Protein AF-A0A6V7LB47-F1 (afdb_monomer)

Nearest PDB structures (foldseek):
  8pjn-assembly1_i  TM=9.220E-01  e=2.106E-08  Homo sapiens
  6rw8-assembly1_A  TM=2.826E-01  e=4.187E+00  Xenorhabdus nematophila

Foldseek 3Di:
DLVVQLVVLVVVLVVLLVVLVVQLVVLVVVLVVLCPDPPPDHRDPVVNVVSVVSNVVSVVVSVVSNVVSVVSSVVSVVLVVVLVVLVVQCVDPDPVSVVVSVVLVVLQVVLVVCVVVVVPVVSVVSCVVVVCCSVHPD

Structure (mmCIF, N/CA/C/O backbone):
data_AF-A0A6V7LB47-F1
#
_entry.id   AF-A0A6V7LB47-F1
#
loop_
_atom_site.group_PDB
_atom_site.id
_atom_site.type_symbol
_atom_site.label_atom_id
_atom_site.label_alt_id
_atom_site.label_comp_id
_atom_site.label_asym_id
_atom_site.label_entity_id
_atom_site.label_seq_id
_atom_site.pdbx_PDB_ins_code
_atom_site.Cartn_x
_atom_site.Cartn_y
_atom_site.Cartn_z
_atom_site.occupancy
_atom_site.B_iso_or_equiv
_atom_site.auth_seq_id
_atom_site.auth_comp_id
_atom_site.auth_asym_id
_atom_site.auth_atom_id
_atom_site.pdbx_PDB_model_num
ATOM 1 N N . VAL A 1 1 ? 0.721 6.340 -14.475 1.00 75.56 1 VAL A N 1
ATOM 2 C CA . VAL A 1 1 ? 2.100 6.702 -14.046 1.00 75.56 1 VAL A CA 1
ATOM 3 C C . VAL A 1 1 ? 2.335 6.202 -12.615 1.00 75.56 1 VAL A C 1
ATOM 5 O O . VAL A 1 1 ? 1.388 6.242 -11.842 1.00 75.56 1 VAL A O 1
ATOM 8 N N . PRO A 1 2 ? 3.531 5.711 -12.222 1.00 82.06 2 PRO A N 1
ATOM 9 C CA . PRO A 1 2 ? 3.762 5.114 -10.891 1.00 82.06 2 PRO A CA 1
ATOM 10 C C . PRO A 1 2 ? 3.380 6.016 -9.720 1.00 82.06 2 PRO A C 1
ATOM 12 O O . PRO A 1 2 ? 2.756 5.565 -8.767 1.00 82.06 2 PRO A O 1
ATOM 15 N N . TYR A 1 3 ? 3.683 7.309 -9.833 1.00 86.38 3 TYR A N 1
ATOM 16 C CA . TYR A 1 3 ? 3.303 8.298 -8.831 1.00 86.38 3 TYR A CA 1
ATOM 17 C C . TYR A 1 3 ? 1.779 8.443 -8.688 1.00 86.38 3 TYR A C 1
ATOM 19 O O . TYR A 1 3 ? 1.271 8.548 -7.577 1.00 86.38 3 TYR A O 1
ATOM 27 N N . GLU A 1 4 ? 1.024 8.387 -9.790 1.00 90.12 4 GLU A N 1
ATOM 28 C CA . GLU A 1 4 ? -0.445 8.409 -9.739 1.00 90.12 4 GLU A CA 1
ATOM 29 C C . GLU A 1 4 ? -0.998 7.156 -9.060 1.00 90.12 4 GLU A C 1
ATOM 31 O O . GLU A 1 4 ? -1.965 7.247 -8.307 1.00 90.12 4 GLU A O 1
ATOM 36 N N . LEU A 1 5 ? -0.381 5.992 -9.299 1.00 89.81 5 LEU A N 1
ATOM 37 C CA . LEU A 1 5 ? -0.752 4.751 -8.625 1.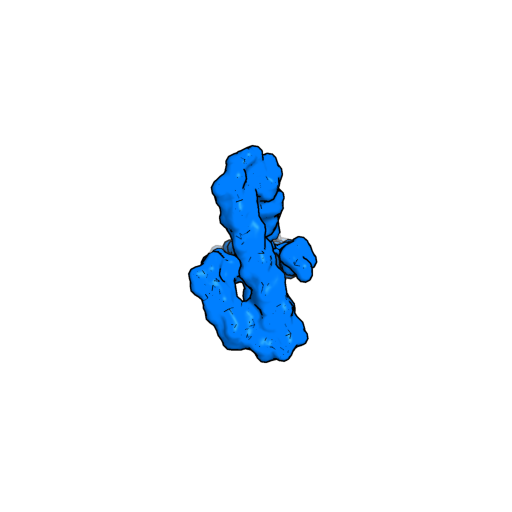00 89.81 5 LEU A CA 1
ATOM 38 C C . LEU A 1 5 ? -0.479 4.848 -7.122 1.00 89.81 5 LEU A C 1
ATOM 40 O O . LEU A 1 5 ? -1.361 4.512 -6.338 1.00 89.81 5 LEU A O 1
ATOM 44 N N . LEU A 1 6 ? 0.689 5.362 -6.726 1.00 92.25 6 LEU A N 1
ATOM 45 C CA . LEU A 1 6 ? 1.024 5.617 -5.326 1.00 92.25 6 LEU A CA 1
ATOM 46 C C . LEU A 1 6 ? 0.017 6.577 -4.678 1.00 92.25 6 LEU A C 1
ATOM 48 O O . LEU A 1 6 ? -0.554 6.248 -3.647 1.00 92.25 6 LEU A O 1
ATOM 52 N N . ASN A 1 7 ? -0.278 7.716 -5.309 1.00 94.75 7 ASN A N 1
ATOM 53 C CA . ASN A 1 7 ? -1.256 8.683 -4.801 1.00 94.75 7 ASN A CA 1
ATOM 54 C C . ASN A 1 7 ? -2.669 8.075 -4.702 1.00 94.75 7 ASN A C 1
ATOM 56 O O . ASN A 1 7 ? -3.394 8.309 -3.736 1.00 94.75 7 ASN A O 1
ATOM 60 N N . LYS A 1 8 ? -3.067 7.244 -5.676 1.00 94.88 8 LYS A N 1
ATOM 61 C CA . LYS A 1 8 ? -4.336 6.506 -5.630 1.00 94.88 8 LYS A CA 1
ATOM 62 C C . LYS A 1 8 ? -4.369 5.519 -4.461 1.00 94.88 8 LYS A C 1
ATOM 64 O O . LYS A 1 8 ? -5.387 5.450 -3.775 1.00 94.88 8 LYS A O 1
ATOM 69 N N . LYS A 1 9 ? -3.284 4.768 -4.239 1.00 93.69 9 LYS A N 1
ATOM 70 C CA . LYS A 1 9 ? -3.156 3.824 -3.120 1.00 93.69 9 LYS A CA 1
ATOM 71 C C . LYS A 1 9 ? -3.191 4.554 -1.783 1.00 93.69 9 LYS A C 1
ATOM 73 O O . LYS A 1 9 ? -4.064 4.239 -0.990 1.00 93.69 9 LYS A O 1
ATOM 78 N N . PHE A 1 10 ? -2.396 5.607 -1.611 1.00 94.69 10 PHE A N 1
ATOM 79 C CA . PHE A 1 10 ? -2.408 6.473 -0.429 1.00 94.69 10 PHE A CA 1
ATOM 80 C C . PHE A 1 10 ? -3.821 6.971 -0.076 1.00 94.69 10 PHE A C 1
ATOM 82 O O . PHE A 1 10 ? -4.304 6.762 1.034 1.00 94.69 10 PHE A O 1
ATOM 89 N N . ARG A 1 11 ? -4.548 7.552 -1.044 1.00 96.38 11 ARG A N 1
ATOM 90 C CA . ARG A 1 11 ? -5.929 8.027 -0.821 1.00 96.38 11 ARG A CA 1
ATOM 91 C C . ARG A 1 11 ? -6.898 6.898 -0.466 1.00 96.38 11 ARG A C 1
ATOM 93 O O . ARG A 1 11 ? -7.821 7.100 0.320 1.00 96.38 11 ARG A O 1
ATOM 100 N N . SER A 1 12 ? -6.720 5.722 -1.068 1.00 94.69 12 SER A N 1
ATOM 101 C CA . SER A 1 12 ? -7.525 4.538 -0.760 1.00 94.69 12 SER A CA 1
ATOM 102 C C . SER A 1 12 ? -7.254 4.041 0.660 1.00 94.69 12 SER A C 1
ATOM 104 O O . SER A 1 12 ? -8.206 3.817 1.405 1.00 94.69 12 SER A O 1
ATOM 106 N N . THR A 1 13 ? -5.980 3.928 1.042 1.00 95.38 13 THR A N 1
ATOM 107 C CA . THR A 1 13 ? -5.527 3.562 2.389 1.00 95.38 13 THR A CA 1
ATOM 108 C C . THR A 1 13 ? -6.112 4.509 3.423 1.00 95.38 13 THR A C 1
ATOM 110 O O . THR A 1 13 ? -6.783 4.057 4.347 1.00 95.38 13 THR A O 1
ATOM 113 N N . GLN A 1 14 ? -5.961 5.820 3.219 1.00 96.06 14 GLN A N 1
ATOM 114 C CA . GLN A 1 14 ? -6.513 6.838 4.110 1.00 96.06 14 GLN A CA 1
ATOM 115 C C . GLN A 1 14 ? -8.025 6.656 4.306 1.00 96.06 14 GLN A C 1
ATOM 117 O O . GLN A 1 14 ? -8.493 6.534 5.433 1.00 96.06 14 GLN A O 1
ATOM 122 N N . LYS A 1 15 ? -8.790 6.524 3.215 1.00 96.50 15 LYS A N 1
ATOM 123 C CA . LYS A 1 15 ? -10.245 6.323 3.283 1.00 96.50 15 LYS A CA 1
ATOM 124 C C . LYS A 1 15 ? -10.640 5.052 4.044 1.00 96.50 15 LYS A C 1
ATOM 126 O O . LYS A 1 15 ? -11.654 5.046 4.744 1.00 96.50 15 LYS A O 1
ATOM 131 N N . VAL A 1 16 ? -9.898 3.958 3.865 1.00 96.06 16 VAL A N 1
ATOM 132 C CA . VAL A 1 16 ? -10.149 2.693 4.571 1.00 96.06 16 VAL A CA 1
ATOM 133 C C . VAL A 1 16 ? -9.874 2.856 6.063 1.00 96.06 16 VAL A C 1
ATOM 135 O O . VAL A 1 16 ? -10.721 2.474 6.870 1.00 96.06 16 VAL A O 1
ATOM 138 N N . LEU A 1 17 ? -8.739 3.456 6.424 1.00 96.88 17 LEU A N 1
ATOM 139 C CA . LEU A 1 17 ? -8.360 3.688 7.815 1.00 96.88 17 LEU A CA 1
ATOM 140 C C . LEU A 1 17 ? -9.345 4.617 8.522 1.00 96.88 17 LEU A C 1
ATOM 142 O O . LEU A 1 17 ? -9.866 4.242 9.568 1.00 96.88 17 LEU A O 1
ATOM 146 N N . ASP A 1 18 ? -9.685 5.758 7.920 1.00 97.69 18 ASP A N 1
ATOM 147 C CA . ASP A 1 18 ? -10.639 6.720 8.486 1.00 97.69 18 ASP A CA 1
ATOM 148 C C . ASP A 1 18 ? -12.001 6.065 8.763 1.00 97.69 18 ASP A C 1
ATOM 150 O O . ASP A 1 18 ? -12.630 6.292 9.801 1.00 97.69 18 ASP A O 1
ATOM 154 N N . ARG A 1 19 ? -12.449 5.183 7.860 1.00 97.81 19 ARG A N 1
ATOM 155 C CA . ARG A 1 19 ? -13.695 4.430 8.034 1.00 97.81 19 ARG A CA 1
ATOM 156 C C . ARG A 1 19 ? -13.622 3.452 9.205 1.00 97.81 19 ARG A C 1
ATOM 158 O O . ARG A 1 19 ? -14.563 3.379 9.992 1.00 97.81 19 ARG A O 1
ATOM 165 N N . GLU A 1 20 ? -12.548 2.680 9.318 1.00 97.75 20 GLU A N 1
ATOM 166 C CA . GLU A 1 20 ? -12.416 1.717 10.413 1.00 97.75 20 GLU A CA 1
ATOM 167 C C . GLU A 1 20 ? -12.193 2.401 11.766 1.00 97.75 20 GLU A C 1
ATOM 169 O O . GLU A 1 20 ? -12.755 1.955 12.766 1.00 97.75 20 GLU A O 1
ATOM 174 N N . VAL A 1 21 ? -11.476 3.528 11.799 1.00 97.88 21 VAL A N 1
ATOM 175 C CA . VAL A 1 21 ? -11.367 4.387 12.988 1.00 97.88 21 VAL A CA 1
ATOM 176 C C . VAL A 1 21 ? -12.747 4.882 13.420 1.00 97.88 21 VAL A C 1
ATOM 178 O O . VAL A 1 21 ? -13.080 4.795 14.600 1.00 97.88 21 VAL A O 1
ATOM 181 N N . SER A 1 22 ? -13.596 5.312 12.480 1.00 98.25 22 SER A N 1
ATOM 182 C CA . SER A 1 22 ? -14.981 5.696 12.785 1.00 98.25 22 SER A CA 1
ATOM 183 C C . SER A 1 22 ? -15.787 4.541 13.399 1.00 98.25 22 SER A C 1
ATOM 185 O O . SER A 1 22 ? -16.504 4.748 14.380 1.00 98.25 22 SER A O 1
ATOM 187 N N . HIS A 1 23 ? -15.633 3.309 12.897 1.00 97.94 23 HIS A N 1
ATOM 188 C CA . HIS A 1 23 ? -16.286 2.135 13.490 1.00 97.94 23 HIS A CA 1
ATOM 189 C C . HIS A 1 23 ? -15.777 1.818 14.905 1.00 97.94 23 HIS A C 1
ATOM 191 O O . HIS A 1 23 ? -16.572 1.438 15.765 1.00 97.94 23 HIS A O 1
ATOM 197 N N . VAL A 1 24 ? -14.470 1.954 15.153 1.00 98.25 24 VAL A N 1
ATOM 198 C CA . VAL A 1 24 ? -13.882 1.773 16.489 1.00 98.25 24 VAL A CA 1
ATOM 199 C C . VAL A 1 24 ? -14.413 2.837 17.447 1.00 98.25 24 VAL A C 1
ATOM 201 O O . VAL A 1 24 ? -14.855 2.491 18.539 1.00 98.25 24 VAL A O 1
ATOM 204 N N . GLN A 1 25 ? -14.449 4.105 17.025 1.00 97.94 25 GLN A N 1
ATOM 205 C CA . GLN A 1 25 ? -14.981 5.198 17.839 1.00 97.94 25 GLN A CA 1
ATOM 206 C C . GLN A 1 25 ? -16.456 4.975 18.186 1.00 97.94 25 GLN A C 1
ATOM 208 O O . GLN A 1 25 ? -16.859 5.189 19.325 1.00 97.94 25 GLN A O 1
ATOM 213 N N . ALA A 1 26 ? -17.266 4.507 17.231 1.00 97.50 26 ALA A N 1
ATOM 214 C CA . ALA A 1 26 ? -18.668 4.189 17.485 1.00 97.50 26 ALA A CA 1
ATOM 215 C C . ALA A 1 26 ? -18.827 3.094 18.555 1.00 97.50 26 ALA A C 1
ATOM 217 O O . ALA A 1 26 ? -19.624 3.261 19.476 1.00 97.50 26 ALA A O 1
ATOM 218 N N . ALA A 1 27 ? -18.038 2.017 18.473 1.00 96.69 27 ALA A N 1
ATOM 219 C CA . ALA A 1 27 ? -18.060 0.939 19.463 1.00 96.69 27 ALA A CA 1
ATOM 220 C C . ALA A 1 27 ? -17.547 1.397 20.842 1.00 96.69 27 ALA A C 1
ATOM 222 O O . ALA A 1 27 ? -18.102 1.011 21.867 1.00 96.69 27 ALA A O 1
ATOM 223 N N . ALA A 1 28 ? -16.517 2.248 20.878 1.00 95.88 28 ALA A N 1
ATOM 224 C CA . ALA A 1 28 ? -16.003 2.828 22.116 1.00 95.88 28 ALA A CA 1
ATOM 225 C C . ALA A 1 28 ? -17.042 3.739 22.793 1.00 95.88 28 ALA A C 1
ATOM 227 O O . ALA A 1 28 ? -17.252 3.641 23.998 1.00 95.88 28 ALA A O 1
ATOM 228 N N . ASN A 1 29 ? -17.754 4.556 22.012 1.00 95.50 29 AS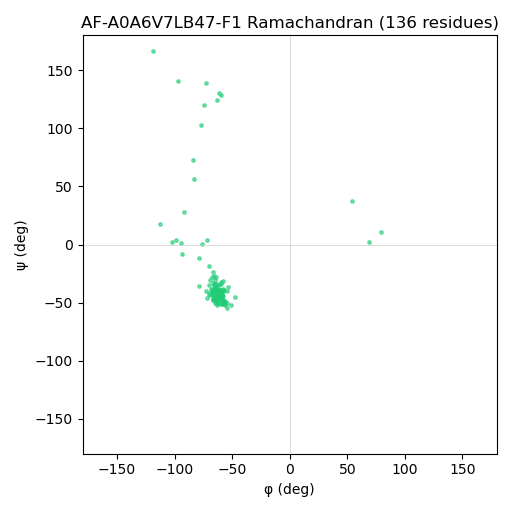N A N 1
ATOM 229 C CA . ASN A 1 29 ? -18.831 5.406 22.520 1.00 95.50 29 ASN A CA 1
ATOM 230 C C . ASN A 1 29 ? -20.017 4.581 23.051 1.00 95.50 29 ASN A C 1
ATOM 232 O O . ASN A 1 29 ? -20.679 4.993 24.000 1.00 95.50 29 ASN A O 1
ATOM 236 N N . GLU A 1 30 ? -20.324 3.436 22.433 1.00 92.06 30 GLU A N 1
ATOM 237 C CA . GLU A 1 30 ? -21.353 2.513 22.932 1.00 92.06 30 GLU A CA 1
ATOM 238 C C . GLU A 1 30 ? -20.942 1.909 24.281 1.00 92.06 30 GLU A C 1
ATOM 240 O O . GLU A 1 30 ? -21.745 1.885 25.213 1.00 92.06 30 GLU A O 1
ATOM 245 N N . LEU A 1 31 ? -19.674 1.505 24.411 1.00 92.00 31 LEU A N 1
ATOM 246 C CA . LEU A 1 31 ? -19.107 1.037 25.674 1.00 92.00 31 LEU A CA 1
ATOM 247 C C . LEU A 1 31 ? -19.184 2.115 26.765 1.00 92.00 31 LEU A C 1
ATOM 249 O O . LEU A 1 31 ? -19.652 1.829 27.863 1.00 92.00 31 LEU A O 1
ATOM 253 N N . GLU A 1 32 ? -18.778 3.350 26.468 1.00 90.50 32 GLU A N 1
ATOM 254 C CA . GLU A 1 32 ? -18.824 4.464 27.423 1.00 90.50 32 GLU A CA 1
ATOM 255 C C . GLU A 1 32 ? -20.254 4.748 27.901 1.00 90.50 32 GLU A C 1
ATOM 257 O O . GLU A 1 32 ? -20.502 4.861 29.101 1.00 90.50 32 GLU A O 1
ATOM 262 N N . LYS A 1 33 ? -21.228 4.760 26.984 1.00 88.56 33 LYS A N 1
ATOM 263 C CA . LYS A 1 33 ? -22.651 4.890 27.337 1.00 88.56 33 LYS A CA 1
ATOM 264 C C . LYS A 1 33 ? -23.146 3.738 28.207 1.00 88.56 33 LYS A C 1
ATOM 266 O O . LYS A 1 33 ? -23.922 3.978 29.123 1.00 88.56 33 LYS A O 1
ATOM 271 N N . GLY A 1 34 ? -22.700 2.511 27.939 1.00 83.38 34 GLY A N 1
ATOM 272 C CA . GLY A 1 34 ? -23.034 1.342 28.756 1.00 83.38 34 GLY A CA 1
ATOM 273 C C . GLY A 1 34 ? -22.453 1.403 30.173 1.00 83.38 34 GLY A C 1
ATOM 274 O O . GLY A 1 34 ? -23.036 0.840 31.096 1.00 83.38 34 GLY A O 1
ATOM 275 N N . LEU A 1 35 ? -21.331 2.107 30.363 1.00 82.62 35 LEU A N 1
ATOM 276 C CA . LEU A 1 35 ? -20.725 2.343 31.678 1.00 82.62 35 LEU A CA 1
ATOM 277 C C . LEU A 1 35 ? -21.449 3.451 32.459 1.00 82.62 35 LEU A C 1
ATOM 279 O O . LEU A 1 35 ? -21.583 3.354 33.680 1.00 82.62 35 LEU A O 1
ATOM 283 N N . ILE A 1 36 ? -21.941 4.484 31.770 1.00 79.12 36 ILE A N 1
ATOM 284 C CA . ILE A 1 36 ? -22.685 5.601 32.366 1.00 79.12 36 ILE A CA 1
ATOM 285 C C . ILE A 1 36 ? -24.164 5.201 32.511 1.00 79.12 36 ILE A C 1
ATOM 287 O O . ILE A 1 36 ? -25.048 5.656 31.786 1.00 79.12 36 ILE A O 1
ATOM 291 N N . ASN A 1 37 ? -24.455 4.318 33.467 1.00 66.56 37 ASN A N 1
ATOM 292 C CA . ASN A 1 37 ? -25.831 3.975 33.826 1.00 66.56 37 ASN A CA 1
ATOM 293 C C . ASN A 1 37 ? -26.439 5.098 34.692 1.00 66.56 37 ASN A C 1
ATOM 295 O O . ASN A 1 37 ? -26.188 5.177 35.892 1.00 66.56 37 ASN A O 1
ATOM 299 N N . ASN A 1 38 ? -27.290 5.949 34.109 1.00 58.66 38 ASN A N 1
ATOM 300 C CA . ASN A 1 38 ? -28.023 7.009 34.834 1.00 58.66 38 ASN A CA 1
ATOM 301 C C . ASN A 1 38 ? -29.152 6.486 35.754 1.00 58.66 38 ASN A C 1
ATOM 303 O O . ASN A 1 38 ? -29.897 7.269 36.336 1.00 58.66 38 ASN A O 1
ATOM 307 N N . SER A 1 39 ? -29.314 5.166 35.874 1.00 62.91 39 SER A N 1
ATOM 308 C CA . SER A 1 39 ? -30.437 4.502 36.548 1.00 62.91 39 SER A CA 1
ATOM 309 C C . SER A 1 39 ? -30.142 4.044 37.984 1.00 62.91 39 SER A C 1
ATOM 311 O O . SER A 1 39 ? -30.989 3.402 38.598 1.00 62.91 39 SER A O 1
ATOM 313 N N . GLY A 1 40 ? -28.957 4.335 38.539 1.00 58.84 40 GLY A N 1
ATOM 314 C CA . GLY A 1 40 ? -28.596 3.970 39.920 1.00 58.84 40 GLY A CA 1
ATOM 315 C C . GLY A 1 40 ? -28.410 2.465 40.173 1.00 58.84 40 GLY A C 1
ATOM 316 O O . GLY A 1 40 ? -28.128 2.067 41.301 1.00 58.84 40 GLY A O 1
ATOM 317 N N . SER A 1 41 ? -28.538 1.626 39.138 1.00 64.06 41 SER A N 1
ATOM 318 C CA . SER A 1 41 ? -28.293 0.182 39.208 1.00 64.06 41 SER A CA 1
ATOM 319 C C . SER A 1 41 ? -26.877 -0.169 38.727 1.00 64.06 41 SER A C 1
ATOM 321 O O . SER A 1 41 ? -26.401 0.425 37.750 1.00 64.06 41 SER A O 1
ATOM 323 N N . PRO A 1 42 ? -26.185 -1.124 39.379 1.00 67.25 42 PRO A N 1
ATOM 324 C CA . PRO A 1 42 ? -24.867 -1.560 38.938 1.00 67.25 42 PRO A CA 1
ATOM 325 C C . PRO A 1 42 ? -24.956 -2.161 37.530 1.00 67.25 42 PRO A C 1
ATOM 327 O O . PRO A 1 42 ? -25.810 -3.004 37.253 1.00 67.25 42 PRO A O 1
ATOM 330 N N . VAL A 1 43 ? -24.074 -1.713 36.633 1.00 72.75 43 VAL A N 1
ATOM 331 C CA . VAL A 1 43 ? -23.988 -2.233 35.262 1.00 72.75 43 VAL A CA 1
ATOM 332 C C . VAL A 1 43 ? -23.679 -3.730 35.316 1.00 72.75 43 VAL A C 1
ATOM 334 O O . VAL A 1 43 ? -22.726 -4.153 35.973 1.00 72.75 43 VAL A O 1
ATOM 337 N N . ALA A 1 44 ? -24.474 -4.542 34.615 1.00 80.50 44 ALA A N 1
ATOM 338 C CA . ALA A 1 44 ? -24.258 -5.981 34.559 1.00 80.50 44 ALA A CA 1
ATOM 339 C C . ALA A 1 44 ? -22.904 -6.2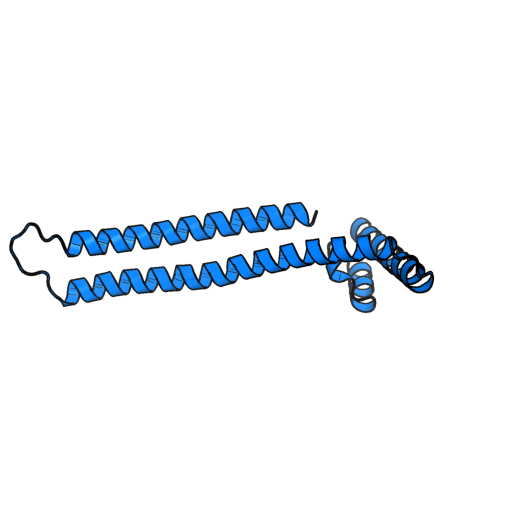90 33.899 1.00 80.50 44 ALA A C 1
ATOM 341 O O . ALA A 1 44 ? -22.660 -5.910 32.753 1.00 80.50 44 ALA A O 1
ATOM 342 N N . THR A 1 45 ? -22.037 -7.032 34.592 1.00 83.19 45 THR A N 1
ATOM 343 C CA . THR A 1 45 ? -20.693 -7.390 34.104 1.00 83.19 45 THR A CA 1
ATOM 344 C C . THR A 1 45 ? -20.728 -8.044 32.720 1.00 83.19 45 THR A C 1
ATOM 346 O O . THR A 1 45 ? -19.878 -7.748 31.886 1.00 83.19 45 THR A O 1
ATOM 349 N N . GLY A 1 46 ? -21.745 -8.869 32.441 1.00 86.06 46 GLY A N 1
ATOM 350 C CA . GLY A 1 46 ? -21.919 -9.511 31.134 1.00 86.06 46 GLY A CA 1
ATOM 351 C C . GLY A 1 46 ? -22.120 -8.525 29.977 1.00 86.06 46 GLY A C 1
ATOM 352 O O . GLY A 1 46 ? -21.609 -8.762 28.884 1.00 86.06 46 GLY A O 1
ATOM 353 N N . GLU A 1 47 ? -22.790 -7.396 30.217 1.00 86.19 47 GLU A N 1
ATOM 354 C CA . GLU A 1 47 ? -22.999 -6.364 29.196 1.00 86.19 47 GLU A CA 1
ATOM 355 C C . GLU A 1 47 ? -21.701 -5.603 28.898 1.00 86.19 47 GLU A C 1
ATOM 357 O O . GLU A 1 47 ? -21.360 -5.382 27.737 1.00 86.19 47 GLU A O 1
ATOM 362 N N . ILE A 1 48 ? -20.906 -5.307 29.931 1.00 88.31 48 ILE A N 1
ATOM 363 C CA . ILE A 1 48 ? -19.569 -4.716 29.766 1.00 88.31 48 ILE A CA 1
ATOM 364 C C . ILE A 1 48 ? -18.667 -5.658 28.963 1.00 88.31 48 ILE A C 1
ATOM 366 O O . ILE A 1 48 ? -17.997 -5.222 28.027 1.00 88.31 48 ILE A O 1
ATOM 370 N N . THR A 1 49 ? -18.664 -6.956 29.285 1.00 91.81 49 THR A N 1
ATOM 371 C CA . THR A 1 49 ? -17.885 -7.956 28.541 1.00 91.81 49 THR A CA 1
ATOM 372 C C . THR A 1 49 ? -18.305 -8.016 27.071 1.00 91.81 49 THR A C 1
ATOM 374 O O . THR A 1 49 ? -17.442 -8.076 26.193 1.00 91.81 49 THR A O 1
ATOM 377 N N . ARG A 1 50 ? -19.612 -7.949 26.783 1.00 93.12 50 ARG A N 1
ATOM 378 C CA . ARG A 1 50 ? -20.144 -7.926 25.413 1.00 93.12 50 ARG A CA 1
ATOM 379 C C . ARG A 1 50 ? -19.675 -6.689 24.642 1.00 93.12 50 ARG A C 1
ATOM 381 O O . ARG A 1 50 ? -19.160 -6.827 23.532 1.00 93.12 50 ARG A O 1
ATOM 388 N N . LEU A 1 51 ? -19.826 -5.499 25.226 1.00 93.56 51 LEU A N 1
ATOM 389 C CA . LEU A 1 51 ? -19.434 -4.227 24.609 1.00 93.56 51 LEU A CA 1
ATOM 390 C C . LEU A 1 51 ? -17.922 -4.163 24.364 1.00 93.56 51 LEU A C 1
ATOM 392 O O . LEU A 1 51 ? -17.485 -3.843 23.257 1.00 93.56 51 LEU A O 1
ATOM 396 N N . LEU A 1 52 ? -17.118 -4.566 25.351 1.00 95.00 52 LEU A N 1
ATOM 397 C CA . LEU A 1 52 ? -15.664 -4.651 25.217 1.00 95.00 52 LEU A CA 1
ATOM 398 C C . LEU A 1 52 ? -15.253 -5.637 24.112 1.00 95.00 52 LEU A C 1
ATOM 400 O O . LEU A 1 52 ? -14.381 -5.324 23.302 1.00 95.00 52 LEU A O 1
ATOM 404 N N . GLY A 1 53 ? -15.918 -6.795 24.024 1.00 96.31 53 GLY A N 1
ATOM 405 C CA . GLY A 1 53 ? -15.723 -7.752 22.932 1.00 96.31 53 GLY A CA 1
ATOM 406 C C . GLY A 1 53 ? -16.006 -7.142 21.554 1.00 96.31 53 GLY A C 1
ATOM 407 O O . GLY A 1 53 ? -15.257 -7.379 20.605 1.00 96.31 53 GLY A O 1
ATOM 408 N N . GLY A 1 54 ? -17.028 -6.287 21.456 1.00 96.31 54 GLY A N 1
ATOM 409 C CA . GLY A 1 54 ? -17.325 -5.502 20.257 1.00 96.31 54 GLY A CA 1
ATOM 410 C C . GLY A 1 54 ? -16.193 -4.545 19.868 1.00 96.31 54 GLY A C 1
ATOM 411 O O . GLY A 1 54 ? -15.784 -4.525 18.704 1.00 96.31 54 GLY A O 1
ATOM 412 N N . VAL A 1 55 ? -15.635 -3.802 20.830 1.00 97.75 55 VAL A N 1
ATOM 413 C CA . VAL A 1 55 ? -14.483 -2.909 20.592 1.00 97.75 55 VAL A CA 1
ATOM 414 C C . VAL A 1 55 ? -13.268 -3.703 20.111 1.00 97.75 55 VAL A C 1
ATOM 416 O O . VAL A 1 55 ? -12.658 -3.344 19.101 1.00 97.75 55 VAL A O 1
ATOM 419 N N . VAL A 1 56 ? -12.948 -4.820 20.774 1.00 98.19 56 VAL A N 1
ATOM 420 C CA . VAL A 1 56 ? -11.836 -5.702 20.382 1.00 98.19 56 VAL A CA 1
ATOM 421 C C . VAL A 1 56 ? -12.023 -6.215 18.954 1.00 98.19 56 VAL A C 1
ATOM 423 O O . VAL A 1 56 ? -11.084 -6.164 18.159 1.00 98.19 56 VAL A O 1
ATOM 426 N N . ALA A 1 57 ? -13.232 -6.644 18.583 1.00 98.06 57 ALA A N 1
ATOM 427 C CA . ALA A 1 57 ? -13.522 -7.093 17.224 1.00 98.06 57 ALA A CA 1
ATOM 428 C C . ALA A 1 57 ? -13.285 -5.985 16.179 1.00 98.06 57 ALA A C 1
ATOM 430 O O . ALA A 1 57 ? -12.697 -6.248 15.127 1.00 98.06 57 ALA A O 1
ATOM 431 N N . ARG A 1 58 ? -13.683 -4.735 16.465 1.00 98.00 58 ARG A N 1
ATOM 432 C CA . ARG A 1 58 ? -13.425 -3.591 15.569 1.00 98.00 58 ARG A CA 1
ATOM 433 C C . ARG A 1 58 ? -11.938 -3.264 15.455 1.00 98.00 58 ARG A C 1
ATOM 435 O O . ARG A 1 58 ? -11.464 -3.041 14.344 1.00 98.00 58 ARG A O 1
ATOM 442 N N . LEU A 1 59 ? -11.195 -3.313 16.560 1.00 98.38 59 LEU A N 1
ATOM 443 C CA . LEU A 1 59 ? -9.743 -3.115 16.556 1.00 98.38 59 LEU A CA 1
ATOM 444 C C . LEU A 1 59 ? -9.013 -4.181 15.729 1.00 98.38 59 LEU A C 1
ATOM 446 O O . LEU A 1 59 ? -8.101 -3.847 14.976 1.00 98.38 59 LEU A O 1
ATOM 450 N N . GLN A 1 60 ? -9.435 -5.447 15.803 1.00 98.38 60 GLN A N 1
ATOM 451 C CA . GLN A 1 60 ? -8.854 -6.520 14.985 1.00 98.38 60 GLN A CA 1
ATOM 452 C C . GLN A 1 60 ? -9.099 -6.301 13.486 1.00 98.38 60 GLN A C 1
ATOM 454 O O . GLN A 1 60 ? -8.202 -6.513 12.668 1.00 98.38 60 GLN A O 1
ATOM 459 N N . VAL A 1 61 ? -10.294 -5.833 13.111 1.00 98.19 61 VAL A N 1
ATOM 460 C CA . VAL A 1 61 ? -10.601 -5.485 11.715 1.00 98.19 61 VAL A CA 1
ATOM 461 C C . VAL A 1 61 ? -9.763 -4.298 11.239 1.00 98.19 61 VAL A C 1
ATOM 463 O O . VAL A 1 61 ? -9.206 -4.370 10.142 1.00 98.19 61 VAL A O 1
ATOM 466 N N . LEU A 1 62 ? -9.645 -3.241 12.052 1.00 98.19 62 LEU A N 1
ATOM 467 C CA . LEU A 1 62 ? -8.795 -2.085 11.755 1.00 98.19 62 LEU A CA 1
ATOM 468 C C . LEU A 1 62 ? -7.342 -2.519 11.543 1.00 98.19 62 LEU A C 1
ATOM 470 O O . LEU A 1 62 ? -6.758 -2.168 10.523 1.00 98.19 62 LEU A O 1
ATOM 474 N N . LYS A 1 63 ? -6.783 -3.318 12.463 1.00 98.06 63 LYS A N 1
ATOM 475 C CA . LYS A 1 63 ? -5.409 -3.826 12.373 1.00 98.06 63 LYS A CA 1
ATOM 476 C C . LYS A 1 63 ? -5.169 -4.551 11.049 1.00 98.06 63 LYS A C 1
ATOM 478 O O . LYS A 1 63 ? -4.271 -4.166 10.308 1.00 98.06 63 LYS A O 1
ATOM 483 N N . ARG A 1 64 ? -6.002 -5.546 10.724 1.00 98.25 64 ARG A N 1
ATOM 484 C CA . ARG A 1 64 ? -5.857 -6.329 9.487 1.00 98.25 64 ARG A CA 1
ATOM 485 C C . ARG A 1 64 ? -5.908 -5.437 8.244 1.00 98.25 64 ARG A C 1
ATOM 487 O O . ARG A 1 64 ? -5.049 -5.532 7.376 1.00 98.25 64 ARG A O 1
ATOM 494 N N . LYS A 1 65 ? -6.896 -4.539 8.167 1.00 97.69 65 LYS A N 1
ATOM 495 C CA . LYS A 1 65 ? -7.044 -3.629 7.020 1.00 97.69 65 LYS A CA 1
ATOM 496 C C . LYS A 1 65 ? -5.903 -2.621 6.914 1.00 97.69 65 LYS A C 1
ATOM 498 O O . LYS A 1 65 ? -5.539 -2.244 5.801 1.00 97.69 65 LYS A O 1
ATOM 503 N N . ALA A 1 66 ? -5.350 -2.180 8.043 1.00 96.25 66 ALA A N 1
ATOM 504 C CA . ALA A 1 66 ? -4.187 -1.307 8.065 1.00 96.25 66 ALA A CA 1
ATOM 505 C C . ALA A 1 66 ? -2.954 -2.022 7.508 1.00 96.25 66 ALA A C 1
ATOM 507 O O . ALA A 1 66 ? -2.299 -1.478 6.626 1.00 96.25 66 ALA A O 1
ATOM 508 N N . GLU A 1 67 ? -2.683 -3.249 7.955 1.00 97.12 67 GLU A N 1
ATOM 509 C CA . GLU A 1 67 ? -1.568 -4.065 7.459 1.00 97.12 67 GLU A CA 1
ATOM 510 C C . GLU A 1 67 ? -1.658 -4.282 5.941 1.00 97.12 67 GLU A C 1
ATOM 512 O O . GLU A 1 67 ? -0.693 -4.017 5.225 1.00 97.12 67 GLU A O 1
ATOM 517 N N . GLU A 1 68 ? -2.833 -4.674 5.437 1.00 96.06 68 GLU A N 1
ATOM 518 C CA . GLU A 1 68 ? -3.086 -4.850 4.000 1.00 96.06 68 GLU A CA 1
ATOM 519 C C . GLU A 1 68 ? -2.868 -3.543 3.216 1.00 96.06 68 GLU A C 1
ATOM 521 O O . GLU A 1 68 ? -2.118 -3.510 2.239 1.00 96.06 68 GLU A O 1
ATOM 526 N N . SER A 1 69 ? -3.478 -2.441 3.661 1.00 94.06 69 SER A N 1
ATOM 527 C CA . SER A 1 69 ? -3.425 -1.162 2.936 1.00 94.06 69 SER A CA 1
ATOM 528 C C . SER A 1 69 ? -2.022 -0.540 2.942 1.00 94.06 69 SER A C 1
ATOM 530 O O . SER A 1 69 ? -1.580 0.013 1.933 1.00 94.06 69 SER A O 1
ATOM 532 N N . ILE A 1 70 ? -1.296 -0.655 4.059 1.00 92.94 70 ILE A N 1
ATOM 533 C CA . ILE A 1 70 ? 0.089 -0.177 4.183 1.00 92.94 70 ILE A CA 1
ATOM 534 C C . ILE A 1 70 ? 1.018 -1.009 3.297 1.00 92.94 70 ILE A C 1
ATOM 536 O O . ILE A 1 70 ? 1.889 -0.444 2.635 1.00 92.94 70 ILE A O 1
ATOM 540 N N . ALA A 1 71 ? 0.836 -2.333 3.241 1.00 95.56 71 ALA A N 1
ATOM 541 C CA . ALA A 1 71 ? 1.636 -3.195 2.375 1.00 95.56 71 ALA A CA 1
ATOM 542 C C . ALA A 1 71 ? 1.467 -2.825 0.890 1.00 95.56 71 ALA A C 1
ATOM 544 O O . ALA A 1 71 ? 2.457 -2.723 0.161 1.00 95.56 71 ALA A O 1
ATOM 545 N N . GLU A 1 72 ? 0.235 -2.553 0.449 1.00 91.94 72 GLU A N 1
ATOM 546 C CA . GLU A 1 72 ? -0.034 -2.100 -0.920 1.00 91.94 72 GLU A CA 1
ATOM 547 C C . GLU A 1 72 ? 0.614 -0.743 -1.237 1.00 91.94 72 GLU A C 1
ATOM 549 O O . GLU A 1 72 ? 1.171 -0.548 -2.324 1.00 91.94 72 GLU A O 1
ATOM 554 N N . GLU A 1 73 ? 0.542 0.208 -0.305 1.00 92.56 73 GLU A N 1
ATOM 555 C CA . GLU A 1 73 ? 1.167 1.522 -0.456 1.00 92.56 73 GLU A CA 1
ATOM 556 C C . GLU A 1 73 ? 2.696 1.414 -0.510 1.00 92.56 73 GLU A C 1
ATOM 558 O O . GLU A 1 73 ? 3.330 1.998 -1.395 1.00 92.56 73 GLU A O 1
ATOM 563 N N . LEU A 1 74 ? 3.287 0.606 0.374 1.00 93.75 74 LEU A N 1
ATOM 564 C CA . LEU A 1 74 ? 4.721 0.336 0.398 1.00 93.75 74 LEU A CA 1
ATOM 565 C C . LEU A 1 74 ? 5.185 -0.278 -0.925 1.00 93.75 74 LEU A C 1
ATOM 567 O O . LEU A 1 74 ? 6.192 0.159 -1.484 1.00 93.75 74 LEU A O 1
ATOM 571 N N . GLN A 1 75 ? 4.439 -1.242 -1.469 1.00 91.62 75 GLN A N 1
ATOM 572 C CA . GLN A 1 75 ? 4.747 -1.842 -2.765 1.00 91.62 75 GLN A CA 1
ATOM 573 C C . GLN A 1 75 ? 4.734 -0.794 -3.889 1.00 91.62 75 GLN A C 1
ATOM 575 O O . GLN A 1 75 ? 5.667 -0.744 -4.696 1.00 91.62 75 GLN A O 1
ATOM 580 N N . ALA A 1 76 ? 3.728 0.086 -3.926 1.00 90.62 76 ALA A N 1
ATOM 581 C CA . ALA A 1 76 ? 3.678 1.180 -4.898 1.00 90.62 76 ALA A CA 1
ATOM 582 C C . ALA A 1 76 ? 4.860 2.158 -4.729 1.00 90.62 76 ALA A C 1
ATOM 584 O O . ALA A 1 76 ? 5.466 2.583 -5.718 1.00 90.62 76 ALA A O 1
ATOM 585 N N . GLY A 1 77 ? 5.242 2.466 -3.486 1.00 91.88 77 GLY A N 1
ATOM 586 C CA . GLY A 1 77 ? 6.409 3.288 -3.166 1.00 91.88 77 GLY A CA 1
ATOM 587 C C . GLY A 1 77 ? 7.725 2.657 -3.631 1.00 91.88 77 GL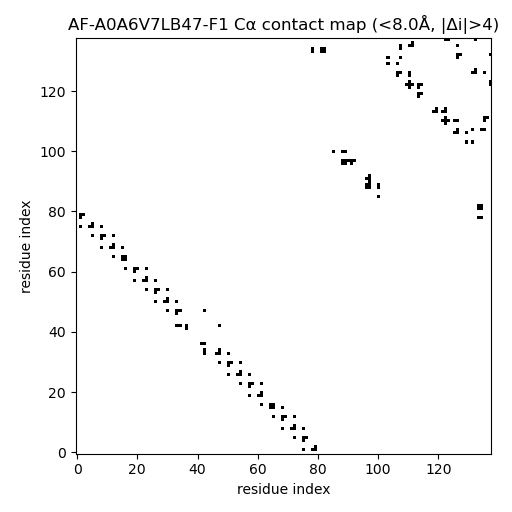Y A C 1
ATOM 588 O O . GLY A 1 77 ? 8.568 3.336 -4.220 1.00 91.88 77 GLY A O 1
ATOM 589 N N . MET A 1 78 ? 7.881 1.344 -3.455 1.00 91.44 78 MET A N 1
ATOM 590 C CA . MET A 1 78 ? 9.063 0.595 -3.890 1.00 91.44 78 MET A CA 1
ATOM 591 C C . MET A 1 78 ? 9.229 0.580 -5.414 1.00 91.44 78 MET A C 1
ATOM 593 O O . MET A 1 78 ? 10.357 0.635 -5.906 1.00 91.44 78 MET A O 1
ATOM 597 N N . VAL A 1 79 ? 8.135 0.570 -6.182 1.00 90.00 79 VAL A N 1
ATOM 598 C CA . VAL A 1 79 ? 8.187 0.730 -7.647 1.00 90.00 79 VAL A CA 1
ATOM 599 C C . VAL A 1 79 ? 8.719 2.116 -8.025 1.00 90.00 79 VAL A C 1
ATOM 601 O O . VAL A 1 79 ? 9.621 2.227 -8.859 1.00 90.00 79 VAL A O 1
ATOM 604 N N . CYS A 1 80 ? 8.215 3.179 -7.388 1.00 90.62 80 CYS A N 1
ATOM 605 C CA . CYS A 1 80 ? 8.721 4.539 -7.596 1.00 90.62 80 CYS A CA 1
ATOM 606 C C . CYS A 1 80 ? 10.215 4.644 -7.256 1.00 90.62 80 CYS A C 1
ATOM 608 O O . CYS A 1 80 ? 10.986 5.184 -8.051 1.00 90.62 80 CYS A O 1
ATOM 610 N N . LYS A 1 81 ? 10.627 4.078 -6.114 1.00 92.06 81 LYS A N 1
ATOM 611 C CA . LYS A 1 81 ? 12.024 4.045 -5.670 1.00 92.06 81 LYS A CA 1
ATOM 612 C C . LYS A 1 81 ? 12.925 3.342 -6.687 1.00 92.06 81 LYS A C 1
ATOM 614 O O . LYS A 1 81 ? 13.894 3.942 -7.132 1.00 92.06 81 LYS A O 1
ATOM 619 N N . ARG A 1 82 ? 12.570 2.131 -7.129 1.00 89.94 82 ARG A N 1
ATOM 620 C CA . ARG A 1 82 ? 13.359 1.369 -8.115 1.00 89.94 82 ARG A CA 1
ATOM 621 C C . ARG A 1 82 ? 13.545 2.116 -9.430 1.00 89.94 82 ARG A C 1
ATOM 623 O O . ARG A 1 82 ? 14.641 2.140 -9.977 1.00 89.94 82 ARG A O 1
ATOM 630 N N . ARG A 1 83 ? 12.496 2.780 -9.923 1.00 89.31 83 ARG A N 1
ATOM 631 C CA . ARG A 1 83 ? 12.594 3.600 -11.141 1.00 89.31 83 ARG A CA 1
ATOM 632 C C . ARG A 1 83 ? 13.511 4.808 -10.951 1.00 89.31 83 ARG A C 1
ATOM 634 O O . ARG A 1 83 ? 14.235 5.164 -11.876 1.00 89.31 83 ARG A O 1
ATOM 641 N N . LEU A 1 84 ? 13.490 5.431 -9.774 1.00 90.00 84 LEU A N 1
ATOM 642 C CA . LEU A 1 84 ? 14.370 6.548 -9.438 1.00 90.00 84 LEU A CA 1
ATOM 643 C C . LEU A 1 84 ? 15.829 6.100 -9.283 1.00 90.00 84 LEU A C 1
ATOM 645 O O . LEU A 1 84 ? 16.724 6.774 -9.786 1.00 90.00 84 LEU A O 1
ATOM 649 N N . ASP A 1 85 ? 16.063 4.958 -8.643 1.00 90.38 85 ASP A N 1
ATOM 650 C CA . ASP A 1 85 ? 17.397 4.375 -8.494 1.00 90.38 85 ASP A CA 1
ATOM 651 C C . ASP A 1 85 ? 17.984 4.004 -9.863 1.00 90.38 85 ASP A C 1
ATOM 653 O O . ASP A 1 85 ? 19.099 4.417 -10.175 1.00 90.38 85 ASP A O 1
ATOM 657 N N . HIS A 1 86 ? 17.189 3.394 -10.748 1.00 88.62 86 HIS A N 1
ATOM 658 C CA . HIS A 1 86 ? 17.598 3.149 -12.132 1.00 88.62 86 HIS A CA 1
ATO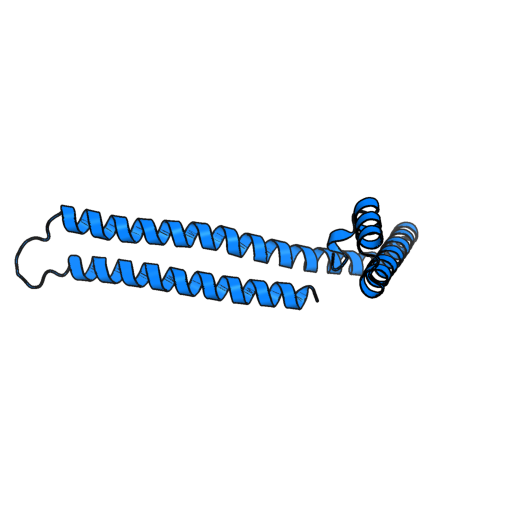M 659 C C . HIS A 1 86 ? 17.960 4.445 -12.874 1.00 88.62 86 HIS A C 1
ATOM 661 O O . HIS A 1 86 ? 18.940 4.494 -13.607 1.00 88.62 86 HIS A O 1
ATOM 667 N N . LEU A 1 87 ? 17.223 5.547 -12.691 1.00 88.19 87 LEU A N 1
ATOM 668 C CA . LEU A 1 87 ? 17.602 6.829 -13.306 1.00 88.19 87 LEU A CA 1
ATOM 669 C C . LEU A 1 87 ? 18.948 7.360 -12.788 1.00 88.19 87 LEU A C 1
ATOM 671 O O . LEU A 1 87 ? 19.696 7.957 -13.562 1.00 88.19 87 LEU A O 1
ATOM 675 N N . LYS A 1 88 ? 19.275 7.129 -11.512 1.00 89.50 88 LYS A N 1
ATOM 676 C CA . LYS A 1 88 ? 20.563 7.527 -10.924 1.00 89.50 88 LYS A CA 1
ATOM 677 C C . LYS A 1 88 ? 21.737 6.716 -11.469 1.00 89.50 88 LYS A C 1
ATOM 679 O O . LYS A 1 88 ? 22.827 7.267 -11.578 1.00 89.50 88 LYS A O 1
ATOM 684 N N . GLU A 1 89 ? 21.534 5.456 -11.851 1.00 88.38 89 GLU A N 1
ATOM 685 C CA . GLU A 1 89 ? 22.590 4.610 -12.435 1.00 88.38 89 GLU A CA 1
ATOM 686 C C . GLU A 1 89 ? 23.202 5.224 -13.703 1.00 88.38 89 GLU A C 1
ATOM 688 O O . GLU A 1 89 ? 24.398 5.075 -13.942 1.00 88.38 89 GLU A O 1
ATOM 693 N N . HIS A 1 90 ? 22.422 5.977 -14.487 1.00 88.31 90 HIS A N 1
ATOM 694 C CA . HIS A 1 90 ? 22.940 6.688 -15.658 1.00 88.31 90 HIS A CA 1
ATOM 695 C C . HIS A 1 90 ? 23.960 7.780 -15.306 1.00 88.31 90 HIS A C 1
ATOM 697 O O . HIS A 1 90 ? 24.823 8.096 -16.120 1.00 88.31 90 HIS A O 1
ATOM 703 N N . ALA A 1 91 ? 23.871 8.370 -14.111 1.00 86.88 91 ALA A N 1
ATOM 704 C CA . ALA A 1 91 ? 24.815 9.388 -13.653 1.00 86.88 91 ALA A CA 1
ATOM 705 C C . ALA A 1 91 ? 26.170 8.793 -13.220 1.00 86.88 91 ALA A C 1
ATOM 707 O O . ALA A 1 91 ? 27.055 9.530 -12.791 1.00 86.88 91 ALA A O 1
ATOM 708 N N . ASN A 1 92 ? 26.339 7.471 -13.306 1.00 84.69 92 ASN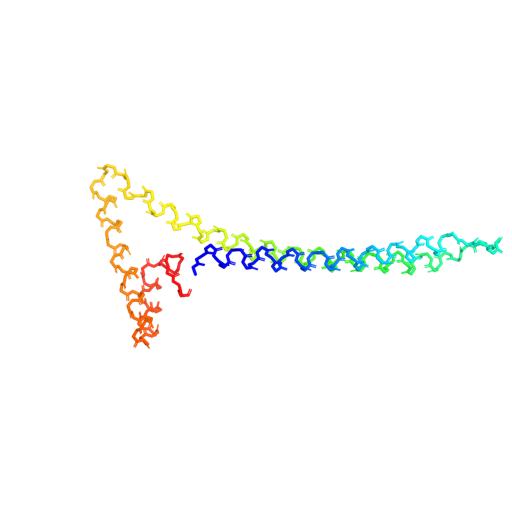 A N 1
ATOM 709 C CA . ASN A 1 92 ? 27.588 6.799 -12.986 1.00 84.69 92 ASN A CA 1
ATOM 710 C C . ASN A 1 92 ? 28.648 7.056 -14.072 1.00 84.69 92 ASN A C 1
ATOM 712 O O . ASN A 1 92 ? 28.362 6.993 -15.265 1.00 84.69 92 ASN A O 1
ATOM 716 N N . SER A 1 93 ? 29.894 7.295 -13.663 1.00 83.62 93 SER A N 1
ATOM 717 C CA . SER A 1 93 ? 31.012 7.529 -14.587 1.00 83.62 93 SER A CA 1
ATOM 718 C C . SER A 1 93 ? 31.581 6.243 -15.202 1.00 83.62 93 SER A C 1
ATOM 720 O O . SER A 1 93 ? 32.381 6.315 -16.132 1.00 83.62 93 SER A O 1
ATOM 722 N N . SER A 1 94 ? 31.203 5.066 -14.693 1.00 93.06 94 SER A N 1
ATOM 723 C CA . SER A 1 94 ? 31.679 3.774 -15.194 1.00 93.06 94 SER A CA 1
ATOM 724 C C . SER A 1 94 ? 31.021 3.406 -16.535 1.00 93.06 94 SER A C 1
ATOM 726 O O . SER A 1 94 ? 29.800 3.215 -16.585 1.00 93.06 94 SER A O 1
ATOM 728 N N . PRO A 1 95 ? 31.795 3.212 -17.624 1.00 91.31 95 PRO A N 1
ATOM 729 C CA . PRO A 1 95 ? 31.243 2.873 -18.937 1.00 91.31 95 PRO A CA 1
ATOM 730 C C . PRO A 1 95 ? 30.429 1.572 -18.961 1.00 91.31 95 PRO A C 1
ATOM 732 O O . PRO A 1 95 ? 29.466 1.464 -19.721 1.00 91.31 95 PRO A O 1
ATOM 735 N N . SER A 1 96 ? 30.788 0.582 -18.135 1.00 91.19 96 SER A N 1
ATOM 736 C CA . SER A 1 96 ? 30.069 -0.697 -18.065 1.00 91.19 96 SER A CA 1
ATOM 737 C C . SER A 1 96 ? 28.662 -0.528 -17.488 1.00 91.19 96 SER A C 1
ATOM 739 O O . SER A 1 96 ? 27.702 -1.039 -18.066 1.00 91.19 96 SER A O 1
ATOM 741 N N . VAL A 1 97 ? 28.530 0.261 -16.416 1.00 88.88 97 VAL A N 1
ATOM 742 C CA . VAL A 1 97 ? 27.247 0.581 -15.769 1.00 88.88 97 VAL A CA 1
ATOM 743 C C . VAL A 1 97 ? 26.351 1.363 -16.727 1.00 88.88 97 VAL A C 1
ATOM 745 O O . VAL A 1 97 ? 25.190 1.011 -16.925 1.00 88.88 97 VAL A O 1
ATOM 748 N N . VAL A 1 98 ? 26.902 2.371 -17.411 1.00 90.88 98 VAL A N 1
ATOM 749 C CA . VAL A 1 98 ? 26.145 3.174 -18.384 1.00 90.88 98 VAL A CA 1
ATOM 750 C C . VAL A 1 98 ? 25.672 2.329 -19.572 1.00 90.88 98 VAL A C 1
ATOM 752 O O . VAL A 1 98 ? 24.542 2.486 -20.038 1.00 90.88 98 VAL A O 1
ATOM 755 N N . ASN A 1 99 ? 26.495 1.403 -20.071 1.00 92.31 99 ASN A N 1
ATOM 756 C CA . ASN A 1 99 ? 26.094 0.510 -21.161 1.00 92.31 99 ASN A CA 1
ATOM 757 C C . ASN A 1 99 ? 25.004 -0.485 -20.733 1.00 92.31 99 ASN A C 1
ATOM 759 O O . ASN A 1 99 ? 24.061 -0.712 -21.494 1.00 92.31 99 ASN A O 1
ATOM 763 N N . GLN A 1 100 ? 25.083 -1.029 -19.516 1.00 90.62 100 GLN A N 1
ATOM 764 C CA . GLN A 1 100 ? 24.022 -1.868 -18.954 1.00 90.62 100 GLN A CA 1
ATOM 765 C C . GLN A 1 100 ? 22.708 -1.089 -18.818 1.00 90.62 100 GLN A C 1
ATOM 767 O O . GLN A 1 100 ? 21.658 -1.566 -19.254 1.00 90.62 100 GLN A O 1
ATOM 772 N N . TRP A 1 101 ? 22.776 0.142 -18.312 1.00 91.94 101 TRP A N 1
ATOM 773 C CA . TRP A 1 101 ? 21.625 1.032 -18.205 1.00 91.94 101 TRP A CA 1
ATOM 774 C C . TRP A 1 101 ? 20.970 1.308 -19.565 1.00 91.94 101 TRP A C 1
ATOM 776 O O . TRP A 1 101 ? 19.748 1.240 -19.702 1.00 91.94 101 TRP A O 1
ATOM 786 N N . ARG A 1 102 ? 21.769 1.567 -20.612 1.00 91.62 102 ARG A N 1
ATOM 787 C CA . ARG A 1 102 ? 21.265 1.774 -21.985 1.00 91.62 102 ARG A CA 1
ATOM 788 C C . ARG A 1 102 ? 20.509 0.554 -22.505 1.00 91.62 102 ARG A C 1
ATOM 790 O O . ARG A 1 102 ? 19.470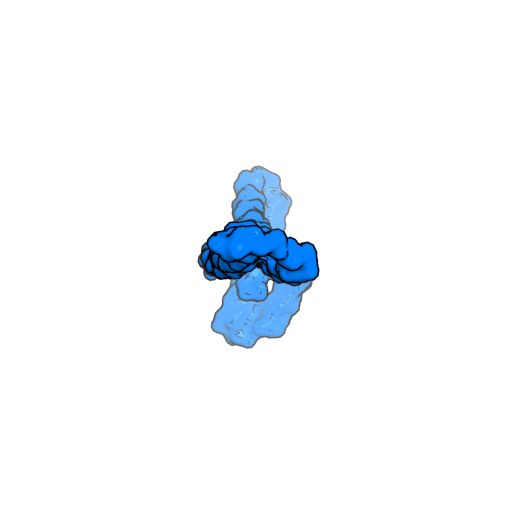 0.722 -23.145 1.00 91.62 102 ARG A O 1
ATOM 797 N N . ARG A 1 103 ? 21.000 -0.654 -22.213 1.00 92.19 103 ARG A N 1
ATOM 798 C CA . ARG A 1 103 ? 20.334 -1.905 -22.592 1.00 92.19 103 ARG A CA 1
ATOM 799 C C . ARG A 1 103 ? 18.989 -2.060 -21.882 1.00 92.19 103 ARG A C 1
ATOM 801 O O . ARG A 1 103 ? 17.977 -2.214 -22.556 1.00 92.19 103 ARG A O 1
ATOM 808 N N . GLN A 1 104 ? 18.955 -1.889 -20.560 1.00 91.81 104 GLN A N 1
ATOM 809 C CA . GLN A 1 104 ? 17.706 -1.920 -19.786 1.00 91.81 104 GLN A CA 1
ATOM 810 C C . GLN A 1 104 ? 16.706 -0.856 -20.261 1.00 91.81 104 GLN A C 1
ATOM 812 O O . GLN A 1 104 ? 15.511 -1.118 -20.403 1.00 91.81 104 GLN A O 1
ATOM 817 N N . ARG A 1 105 ? 17.182 0.351 -20.592 1.00 91.94 105 ARG A N 1
ATOM 818 C CA . ARG A 1 105 ? 16.338 1.402 -21.170 1.00 91.94 105 ARG A CA 1
ATOM 819 C C . ARG A 1 105 ? 15.707 0.969 -22.493 1.00 91.94 105 ARG A C 1
ATOM 821 O O . ARG A 1 105 ? 14.522 1.242 -22.692 1.00 91.94 105 ARG A O 1
ATOM 828 N N . LEU A 1 106 ? 16.484 0.360 -23.389 1.00 93.62 106 LEU A N 1
ATOM 829 C CA . LEU A 1 106 ? 15.989 -0.132 -24.674 1.00 93.62 106 LEU A CA 1
ATOM 830 C C . LEU A 1 106 ? 14.926 -1.207 -24.465 1.00 93.62 106 LEU A C 1
ATOM 832 O O . LEU A 1 106 ? 13.828 -1.090 -25.006 1.00 93.62 106 LEU A O 1
ATOM 836 N N . ASP A 1 107 ? 15.220 -2.199 -23.634 1.00 94.06 107 ASP A N 1
ATOM 837 C CA . ASP A 1 107 ? 14.289 -3.285 -23.362 1.00 94.06 107 ASP A CA 1
ATOM 838 C C . ASP A 1 107 ? 12.976 -2.736 -22.746 1.00 94.06 107 ASP A C 1
ATOM 840 O O . ASP A 1 107 ? 11.881 -3.122 -23.157 1.00 94.06 107 ASP A O 1
ATOM 844 N N . ARG A 1 108 ? 13.048 -1.728 -21.858 1.00 91.88 108 ARG A N 1
ATOM 845 C CA . ARG A 1 108 ? 11.868 -1.020 -21.321 1.00 91.88 108 ARG A CA 1
ATOM 846 C C . ARG A 1 108 ? 11.063 -0.314 -22.418 1.00 91.88 108 ARG A C 1
ATOM 848 O O . ARG A 1 108 ? 9.834 -0.350 -22.404 1.00 91.88 108 ARG A O 1
ATOM 855 N N . MET A 1 109 ? 11.732 0.342 -23.370 1.00 92.25 109 MET A N 1
ATOM 856 C CA . MET A 1 109 ? 11.064 0.984 -24.512 1.00 92.25 109 MET A CA 1
ATOM 857 C C . MET A 1 109 ? 10.358 -0.041 -25.407 1.00 92.25 109 MET A C 1
ATOM 859 O O . MET A 1 109 ? 9.256 0.237 -25.884 1.00 92.25 109 MET A O 1
ATOM 863 N N . LEU A 1 110 ? 10.958 -1.219 -25.598 1.00 94.69 110 LEU A N 1
ATOM 864 C CA . LEU A 1 110 ? 10.366 -2.320 -26.356 1.00 94.69 110 LEU A CA 1
ATOM 865 C C . LEU A 1 110 ? 9.136 -2.900 -25.652 1.00 94.69 110 LEU A C 1
ATOM 867 O O . LEU A 1 110 ? 8.114 -3.09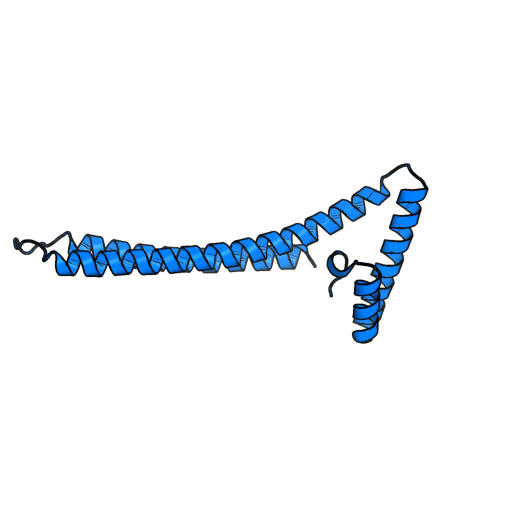7 -26.305 1.00 94.69 110 LEU A O 1
ATOM 871 N N . VAL A 1 111 ? 9.182 -3.092 -24.330 1.00 94.19 111 VAL A N 1
ATOM 872 C CA . VAL A 1 111 ? 8.012 -3.522 -23.545 1.00 94.19 111 VAL A CA 1
ATOM 873 C C . VAL A 1 111 ? 6.838 -2.553 -23.728 1.00 94.19 111 VAL A C 1
ATOM 875 O O . VAL A 1 111 ? 5.743 -2.970 -24.102 1.00 94.19 111 VAL A O 1
ATOM 878 N N . GLU A 1 112 ? 7.059 -1.249 -23.544 1.00 90.81 112 GLU A N 1
ATOM 879 C CA . GLU A 1 112 ? 6.010 -0.229 -23.710 1.00 90.81 112 GLU A CA 1
ATOM 880 C C . GLU A 1 112 ? 5.512 -0.121 -25.161 1.00 90.81 112 GLU A C 1
ATOM 882 O O . GLU A 1 112 ? 4.356 0.231 -25.414 1.00 90.81 112 GLU A O 1
ATOM 887 N N . TYR A 1 113 ? 6.376 -0.392 -26.143 1.00 94.25 113 TYR A N 1
ATOM 888 C CA . TYR A 1 113 ? 5.972 -0.491 -27.543 1.00 94.25 113 TYR A CA 1
ATOM 889 C C . TYR A 1 113 ? 5.051 -1.695 -27.767 1.00 94.25 113 TYR A C 1
ATOM 891 O O . TYR A 1 113 ? 3.978 -1.544 -28.352 1.00 94.25 113 TYR A O 1
ATOM 899 N N . PHE A 1 114 ? 5.424 -2.869 -27.255 1.00 94.75 114 PHE A N 1
ATOM 900 C CA . PHE A 1 114 ? 4.620 -4.081 -27.364 1.00 94.75 114 PHE A CA 1
ATOM 901 C C . PHE A 1 114 ? 3.254 -3.930 -26.693 1.00 94.75 114 PHE A C 1
ATOM 903 O O . PHE A 1 114 ? 2.251 -4.272 -27.317 1.00 94.75 114 PHE A O 1
ATOM 910 N N . LEU A 1 115 ? 3.184 -3.335 -25.498 1.00 92.38 115 LEU A N 1
ATOM 911 C CA . LEU A 1 115 ? 1.911 -3.036 -24.832 1.00 92.38 115 LEU A CA 1
ATOM 912 C C . LEU A 1 115 ? 1.016 -2.125 -25.683 1.00 92.38 115 LEU A C 1
ATOM 914 O O . LEU A 1 115 ? -0.155 -2.434 -25.894 1.00 92.38 115 LEU A O 1
ATOM 918 N N . ARG A 1 116 ? 1.569 -1.039 -26.244 1.00 93.81 116 ARG A N 1
ATOM 919 C CA . ARG A 1 116 ? 0.816 -0.097 -27.095 1.00 93.81 116 ARG A CA 1
ATOM 920 C C . ARG A 1 116 ? 0.349 -0.694 -28.420 1.00 93.81 116 ARG A C 1
ATOM 922 O O . ARG A 1 116 ? -0.605 -0.193 -29.005 1.00 93.81 116 ARG A O 1
ATOM 929 N N . LYS A 1 117 ? 1.020 -1.736 -28.905 1.00 96.62 117 LYS A N 1
ATOM 930 C CA . LYS A 1 117 ? 0.641 -2.464 -30.122 1.00 96.62 117 LYS A CA 1
ATOM 931 C C . LYS A 1 117 ? -0.222 -3.701 -29.853 1.00 96.62 117 LYS A C 1
ATOM 933 O O . LYS A 1 117 ? -0.579 -4.387 -30.801 1.00 96.62 117 LYS A O 1
ATOM 938 N N . GLY A 1 118 ? -0.566 -3.982 -28.594 1.00 95.56 118 GLY A N 1
ATOM 939 C CA . GLY A 1 118 ? -1.386 -5.136 -28.214 1.00 95.56 118 GLY A CA 1
ATOM 940 C C . GLY A 1 118 ? -0.625 -6.467 -28.153 1.00 95.56 118 GLY A C 1
ATOM 941 O O . GLY A 1 118 ? -1.231 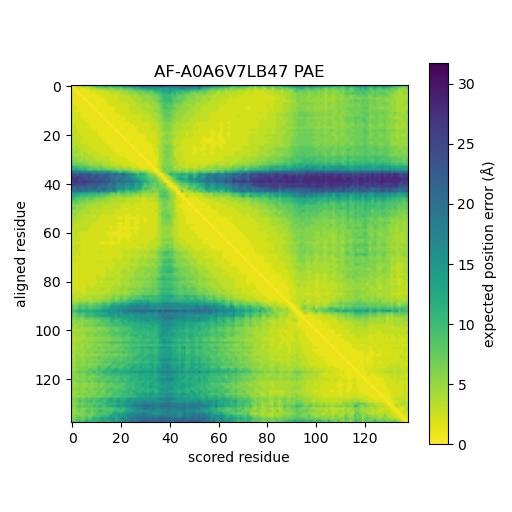-7.526 -28.001 1.00 95.56 118 GLY A O 1
ATOM 942 N N . TYR A 1 119 ? 0.707 -6.449 -28.224 1.00 96.06 119 TYR A N 1
ATOM 943 C CA . TYR A 1 119 ? 1.557 -7.638 -28.119 1.00 96.06 119 TYR A CA 1
ATOM 944 C C . TYR A 1 119 ? 1.823 -8.021 -26.651 1.00 96.06 119 TYR A C 1
ATOM 946 O O . TYR A 1 119 ? 2.971 -8.127 -26.219 1.00 96.06 119 TYR A O 1
ATOM 954 N N . TYR A 1 120 ? 0.762 -8.235 -25.867 1.00 94.19 120 TYR A N 1
ATOM 955 C CA . TYR A 1 120 ? 0.846 -8.440 -24.413 1.00 94.19 120 TYR A CA 1
ATOM 956 C C . TYR A 1 120 ? 1.729 -9.624 -24.008 1.00 94.19 120 TYR A C 1
ATOM 958 O O . TYR A 1 120 ? 2.574 -9.489 -23.128 1.00 94.19 120 TYR A O 1
ATOM 966 N N . LYS A 1 121 ? 1.594 -10.772 -24.687 1.00 95.81 121 LYS A N 1
ATOM 967 C CA . LYS A 1 121 ? 2.400 -11.971 -24.394 1.00 95.81 121 LYS A CA 1
ATOM 968 C C . LYS A 1 121 ? 3.895 -11.717 -24.596 1.00 95.81 121 LYS A C 1
ATOM 970 O O . LYS A 1 121 ? 4.710 -12.154 -23.790 1.00 95.81 121 LYS A O 1
ATOM 975 N N . THR A 1 122 ? 4.251 -10.997 -25.658 1.00 95.38 122 THR A N 1
ATOM 976 C CA . THR A 1 122 ? 5.644 -10.643 -25.961 1.00 95.38 122 THR A CA 1
ATOM 977 C C . THR A 1 122 ? 6.180 -9.627 -24.960 1.00 95.38 122 THR A C 1
ATOM 979 O O . THR A 1 122 ? 7.291 -9.801 -24.468 1.00 95.38 122 THR A O 1
ATOM 982 N N . ALA A 1 123 ? 5.382 -8.610 -24.613 1.00 93.94 123 ALA A N 1
ATOM 983 C CA . ALA A 1 123 ? 5.724 -7.635 -23.580 1.00 93.94 123 ALA A CA 1
ATOM 984 C C . ALA A 1 123 ? 6.022 -8.325 -22.241 1.00 93.94 123 ALA A C 1
ATOM 986 O O . ALA A 1 123 ? 7.067 -8.080 -21.642 1.00 93.94 123 ALA A O 1
ATOM 987 N N . GLN A 1 124 ? 5.139 -9.236 -21.822 1.00 93.88 124 GLN A N 1
ATOM 988 C CA . GLN A 1 124 ? 5.279 -9.992 -20.582 1.00 93.88 124 GLN A CA 1
ATOM 989 C C . GLN A 1 124 ? 6.516 -10.891 -20.615 1.00 93.88 124 GLN A C 1
ATOM 991 O O . GLN A 1 124 ? 7.347 -10.819 -19.718 1.00 93.88 124 GLN A O 1
ATOM 996 N N . LYS A 1 125 ? 6.714 -11.657 -21.694 1.00 95.19 125 LYS A N 1
ATOM 997 C CA . LYS A 1 125 ? 7.891 -12.524 -21.831 1.00 95.19 125 LYS A CA 1
ATOM 998 C C . LYS A 1 125 ? 9.206 -11.740 -21.787 1.00 95.19 125 LYS A C 1
ATOM 1000 O O . LYS A 1 125 ? 10.154 -12.198 -21.152 1.00 95.19 125 LYS A O 1
ATOM 1005 N N . LEU A 1 126 ? 9.272 -10.579 -22.446 1.00 93.81 126 LEU A N 1
ATOM 1006 C CA . LEU A 1 126 ? 10.463 -9.728 -22.420 1.00 93.81 126 LEU A CA 1
ATOM 1007 C C . LEU A 1 126 ? 10.736 -9.231 -20.999 1.00 93.81 126 LEU A C 1
ATOM 1009 O O . LEU A 1 126 ? 11.829 -9.453 -20.495 1.00 93.81 126 LEU A O 1
ATOM 1013 N N . ALA A 1 127 ? 9.735 -8.644 -20.339 1.00 92.88 127 ALA A N 1
ATOM 1014 C CA . ALA A 1 127 ? 9.891 -8.114 -18.988 1.00 92.88 127 ALA A CA 1
ATOM 1015 C C . ALA A 1 127 ? 10.307 -9.174 -17.960 1.00 92.88 127 ALA A C 1
ATOM 1017 O O . ALA A 1 127 ? 11.076 -8.854 -17.054 1.00 92.88 127 ALA A O 1
ATOM 1018 N N . ASP A 1 128 ? 9.843 -10.414 -18.127 1.00 91.94 128 ASP A N 1
ATOM 1019 C CA . ASP A 1 128 ? 10.186 -11.548 -17.265 1.00 91.94 128 ASP A CA 1
ATOM 1020 C C . ASP A 1 128 ? 11.627 -11.996 -17.486 1.00 91.94 128 ASP A C 1
ATOM 1022 O O . ASP A 1 128 ? 12.372 -12.183 -16.532 1.00 91.94 128 ASP A O 1
ATOM 1026 N N . THR A 1 129 ? 12.034 -12.116 -18.752 1.00 91.56 129 THR A N 1
ATOM 1027 C CA . THR A 1 129 ? 13.381 -12.579 -19.123 1.00 91.56 129 THR A CA 1
ATOM 1028 C C . THR A 1 129 ? 14.459 -11.568 -18.724 1.00 91.56 129 THR A C 1
ATOM 1030 O O . THR A 1 129 ? 15.600 -11.945 -18.479 1.00 91.56 129 THR A O 1
ATOM 1033 N N . THR A 1 130 ? 14.110 -10.282 -18.664 1.00 87.44 130 THR A N 1
ATOM 1034 C CA . THR A 1 130 ? 15.032 -9.194 -18.307 1.00 87.44 130 THR A CA 1
ATOM 1035 C C . THR A 1 130 ? 14.871 -8.691 -16.869 1.00 87.44 130 THR A C 1
ATOM 1037 O O . THR A 1 130 ? 15.524 -7.718 -16.513 1.00 87.44 130 THR A O 1
ATOM 1040 N N . GLU A 1 131 ? 13.978 -9.285 -16.068 1.00 84.81 131 GLU A N 1
ATOM 1041 C CA . GLU A 1 131 ? 13.673 -8.863 -14.685 1.00 84.81 131 GLU A CA 1
ATOM 1042 C C . GLU A 1 131 ? 13.272 -7.376 -14.541 1.00 84.81 131 GLU A C 1
ATOM 1044 O O . GLU A 1 131 ? 13.606 -6.698 -13.573 1.00 84.81 131 GLU A O 1
ATOM 1049 N N . MET A 1 132 ? 12.519 -6.832 -15.504 1.00 85.75 132 MET A N 1
ATOM 1050 C CA . MET A 1 132 ? 12.188 -5.395 -15.556 1.00 85.75 132 MET A CA 1
ATOM 1051 C C . MET A 1 132 ? 10.710 -5.080 -15.336 1.00 85.75 132 MET A C 1
ATOM 1053 O O . MET A 1 132 ? 10.258 -3.975 -15.657 1.00 85.75 132 MET A O 1
ATOM 1057 N N . ARG A 1 133 ? 9.937 -6.019 -14.780 1.00 83.50 133 ARG A N 1
ATOM 1058 C CA . ARG A 1 133 ? 8.527 -5.777 -14.429 1.00 83.50 133 ARG A CA 1
ATOM 1059 C C . ARG A 1 133 ? 8.365 -4.463 -13.667 1.00 83.50 133 ARG A C 1
ATOM 1061 O O . ARG A 1 133 ? 7.583 -3.611 -14.062 1.00 83.50 133 ARG A O 1
ATOM 1068 N N . ASP A 1 134 ? 9.236 -4.218 -12.698 1.00 82.38 134 ASP A N 1
ATOM 1069 C CA . ASP A 1 134 ? 9.191 -3.028 -11.844 1.00 82.38 134 ASP A CA 1
ATOM 1070 C C . ASP A 1 134 ? 9.561 -1.710 -12.541 1.00 82.38 134 ASP A C 1
ATOM 1072 O O . ASP A 1 134 ? 9.213 -0.617 -12.079 1.00 82.38 134 ASP A O 1
ATOM 1076 N N . LEU A 1 135 ? 10.234 -1.794 -13.688 1.00 82.88 135 LEU A N 1
ATOM 1077 C CA . LEU A 1 135 ? 10.593 -0.644 -14.516 1.00 82.88 135 LEU A CA 1
ATOM 1078 C C . LEU A 1 135 ? 9.559 -0.365 -15.618 1.00 82.88 135 LEU A C 1
ATOM 1080 O O . LEU A 1 135 ? 9.628 0.679 -16.272 1.00 82.88 135 LEU A O 1
ATOM 1084 N N . THR A 1 136 ? 8.586 -1.257 -15.809 1.00 82.50 136 THR A N 1
ATOM 1085 C CA . THR A 1 136 ? 7.563 -1.202 -16.867 1.00 82.50 136 THR A CA 1
ATOM 1086 C C . THR A 1 136 ? 6.162 -1.113 -16.262 1.00 82.50 136 THR A C 1
ATOM 1088 O O . THR A 1 136 ? 5.994 -1.248 -15.052 1.00 82.50 136 THR A O 1
ATOM 1091 N N . ASN A 1 137 ? 5.152 -0.782 -17.068 1.00 72.19 137 ASN A N 1
ATOM 1092 C CA . ASN A 1 137 ? 3.755 -0.712 -16.614 1.00 72.19 137 ASN A CA 1
ATOM 1093 C C . ASN A 1 137 ? 2.989 -2.040 -16.798 1.00 72.19 137 ASN A C 1
ATOM 1095 O O . ASN A 1 137 ? 1.780 -2.007 -17.031 1.00 72.19 137 ASN A O 1
ATOM 1099 N N . ILE A 1 138 ? 3.698 -3.173 -16.766 1.00 77.06 138 ILE A N 1
ATOM 1100 C CA . ILE A 1 138 ? 3.097 -4.518 -16.763 1.00 77.06 138 ILE A CA 1
ATOM 1101 C C . ILE A 1 138 ? 2.450 -4.803 -15.410 1.00 77.06 138 ILE A C 1
ATOM 1103 O O . ILE A 1 138 ? 2.999 -4.339 -14.386 1.00 77.06 138 ILE A O 1
#

Solvent-accessible surface area (backbone atoms only — not comparable to full-atom values): 7418 Å² total; per-residue (Å²): 106,62,66,58,52,30,53,51,38,48,55,50,34,49,55,52,50,56,51,38,51,50,52,32,51,52,34,47,52,51,37,52,52,60,68,62,56,92,77,86,57,83,71,57,66,67,56,53,54,52,36,51,50,50,31,52,54,36,49,54,52,37,51,55,53,46,55,54,39,49,52,55,33,50,52,34,46,51,36,47,47,52,45,51,53,56,61,52,48,58,75,46,88,50,68,69,55,34,52,51,46,53,49,56,51,50,54,46,52,49,32,57,48,25,51,76,71,68,38,50,71,58,21,51,52,51,30,62,77,66,73,35,47,67,71,43,95,114

InterPro domains:
  IPR006594 LIS1 homology motif [PS50896] (102-134)
  IPR006594 LIS1 homology motif [SM00667] (102-134)
  IPR045098 Fyv10 family [PTHR12170] (1-137)

Radius of gyration: 25.53 Å; Cα contacts (8 Å, |Δi|>4): 101; chains: 1; bounding box: 62×22×70 Å

Organism: NCBI:txid1563983

Mean predicted aligned error: 6.71 Å

pLDDT: mean 90.58, std 7.96, range [58.66, 98.38]

Sequence (138 aa):
VPYELLNKKFRSTQKVLDREVSHVQAAANELEKGLINNSGSPVATGEITRLLGGVVARLQVLKRKAEESIAEELQAGMVCKRRLDHLKEHANSSPSVVNQWRRQRLDRMLVEYFLRKGYYKTAQKLADTTEMRDLTNI

Secondary structure (DSSP, 8-state):
-HHHHHHHHHHHHHHHHHHHHHHHHHHHHHHHHHH--TTSSPPPHHHHHHHHHHHHHHHHHHHHHHHHHHHHHHHHHHHHHHHHHHHHHTT-S-HHHHHHHHHHHHHHHHHHHHHHTT-HHHHHHHHHHTT-GGGS--